Protein AF-A0A7S2RAY8-F1 (afdb_monomer_lite)

Secondary structure (DSSP, 8-state):
-----------------S--HHHHHHHHHHHHHHHHHHHHHHHHS-HHHHHHHHHHHHHSPPPTTT--HHHHHHHHHHSTTTHHHHHHHHHHHHHHHHHHHH--HHHHHH-HHHHHHTSS-------

Structure (mmCIF, N/CA/C/O backbone):
data_AF-A0A7S2RAY8-F1
#
_entry.id   AF-A0A7S2RAY8-F1
#
loop_
_atom_site.group_PDB
_atom_site.id
_atom_site.type_symbol
_atom_site.label_atom_id
_atom_site.label_alt_id
_atom_site.label_comp_id
_atom_site.label_asym_id
_atom_site.label_entity_id
_atom_site.label_seq_id
_atom_site.pdbx_PDB_ins_code
_atom_site.Cartn_x
_atom_site.Cartn_y
_atom_site.Cartn_z
_atom_site.occupancy
_atom_site.B_iso_or_equiv
_atom_site.auth_seq_id
_atom_site.auth_comp_id
_atom_site.auth_asym_id
_atom_site.auth_atom_id
_atom_site.pdbx_PDB_model_num
ATOM 1 N N . SER A 1 1 ? -29.847 -30.714 -37.759 1.00 39.44 1 SER A N 1
ATOM 2 C CA . SER A 1 1 ? -28.522 -30.623 -37.122 1.00 39.44 1 SER A CA 1
ATOM 3 C C . SER A 1 1 ? -27.930 -29.252 -37.420 1.00 39.44 1 SER A C 1
ATOM 5 O O . SER A 1 1 ? -27.723 -28.944 -38.582 1.00 39.44 1 SER A O 1
ATOM 7 N N . GLN A 1 2 ? -27.779 -28.446 -36.363 1.00 40.59 2 GLN A N 1
ATOM 8 C CA . GLN A 1 2 ? -26.955 -27.235 -36.191 1.00 40.59 2 GLN A CA 1
ATOM 9 C C . GLN A 1 2 ? -27.089 -26.062 -37.184 1.00 40.59 2 GLN A C 1
ATOM 11 O O . GLN A 1 2 ? -26.382 -25.970 -38.183 1.00 40.59 2 GLN A O 1
ATOM 16 N N . GLY A 1 3 ? -27.915 -25.083 -36.796 1.00 41.88 3 GLY A N 1
ATOM 17 C CA . GLY A 1 3 ? -27.789 -23.698 -37.248 1.00 41.88 3 GLY A CA 1
ATOM 18 C C . GLY A 1 3 ? -26.605 -23.014 -36.557 1.00 41.88 3 GLY A C 1
ATOM 19 O O . GLY A 1 3 ? -26.491 -23.053 -35.333 1.00 41.88 3 GLY A O 1
ATOM 20 N N . LYS A 1 4 ? -25.711 -22.406 -37.340 1.00 46.94 4 LYS A N 1
ATOM 21 C CA . LYS A 1 4 ? -24.612 -21.569 -36.843 1.00 46.94 4 LYS A CA 1
ATOM 22 C C . LYS A 1 4 ? -25.041 -20.106 -36.894 1.00 46.94 4 LYS A C 1
ATOM 24 O O . LYS A 1 4 ? -25.148 -19.524 -37.968 1.00 46.94 4 LYS A O 1
ATOM 29 N N . THR A 1 5 ? -25.280 -19.521 -35.728 1.00 49.75 5 THR A N 1
ATOM 30 C CA . THR A 1 5 ? -25.402 -18.072 -35.541 1.00 49.75 5 THR A CA 1
ATOM 31 C C . THR A 1 5 ? -24.047 -17.395 -35.786 1.00 49.75 5 THR A C 1
ATOM 33 O O . THR A 1 5 ? -23.051 -17.833 -35.205 1.00 49.75 5 THR A O 1
ATOM 36 N N . PRO A 1 6 ? -23.963 -16.335 -36.607 1.00 50.00 6 PRO A N 1
ATOM 37 C CA . PRO A 1 6 ? -22.731 -15.573 -36.758 1.00 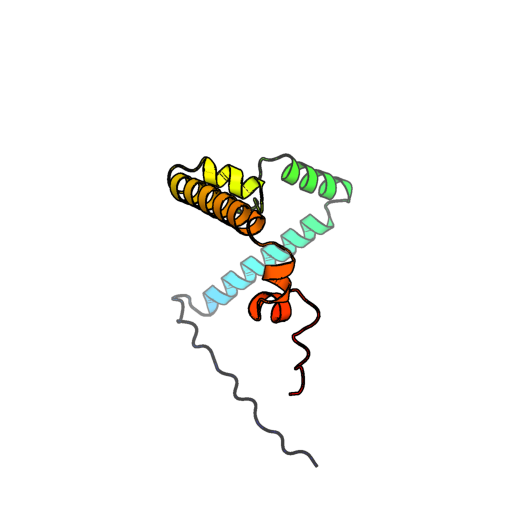50.00 6 PRO A CA 1
ATOM 38 C C . PRO A 1 6 ? -22.530 -14.663 -35.538 1.00 50.00 6 PRO A C 1
ATOM 40 O O . PRO A 1 6 ? -23.367 -13.819 -35.227 1.00 50.00 6 PRO A O 1
ATOM 43 N N . HIS A 1 7 ? -21.412 -14.837 -34.832 1.00 42.34 7 HIS A N 1
ATOM 44 C CA . HIS A 1 7 ? -20.982 -13.913 -33.786 1.00 42.34 7 HIS A CA 1
ATOM 45 C C . HIS A 1 7 ? -20.516 -12.602 -34.427 1.00 42.34 7 HIS A C 1
ATOM 47 O O . HIS A 1 7 ? -19.449 -12.539 -35.038 1.00 42.34 7 HIS A O 1
ATOM 53 N N . THR A 1 8 ? -21.316 -11.550 -34.280 1.00 47.06 8 THR A N 1
ATOM 54 C CA . THR A 1 8 ? -20.955 -10.184 -34.665 1.00 47.06 8 THR A CA 1
ATOM 55 C C . THR A 1 8 ? -19.833 -9.685 -33.755 1.00 47.06 8 THR A C 1
ATOM 57 O O . THR A 1 8 ? -20.048 -9.376 -32.584 1.00 47.06 8 THR A O 1
ATOM 60 N N . GLN A 1 9 ? -18.611 -9.628 -34.282 1.00 45.25 9 GLN A N 1
ATOM 61 C CA . GLN A 1 9 ? -17.473 -9.019 -33.601 1.00 45.25 9 GLN A CA 1
ATOM 62 C C . GLN A 1 9 ? -17.662 -7.494 -33.625 1.00 45.25 9 GLN A C 1
ATOM 64 O O . GLN A 1 9 ? -17.564 -6.865 -34.678 1.00 45.25 9 GLN A O 1
ATOM 69 N N . HIS A 1 10 ? -17.960 -6.886 -32.475 1.00 42.91 10 HIS A N 1
ATOM 70 C CA . HIS A 1 10 ? -17.969 -5.431 -32.344 1.00 42.91 10 HIS A CA 1
ATOM 71 C C . HIS A 1 10 ? -16.533 -4.910 -32.495 1.00 42.91 10 HIS A C 1
ATOM 73 O O . HIS A 1 10 ? -15.733 -4.951 -31.563 1.00 42.91 10 HIS A O 1
ATOM 79 N N . GLN A 1 11 ? -16.203 -4.446 -33.700 1.00 46.47 11 GLN A N 1
ATOM 80 C CA . GLN A 1 11 ? -14.978 -3.711 -34.001 1.00 46.47 11 GLN A CA 1
ATOM 81 C C . GLN A 1 11 ? -14.995 -2.398 -33.212 1.00 46.47 11 GLN A C 1
ATOM 83 O O . GLN A 1 11 ? -15.650 -1.427 -33.594 1.00 46.47 11 GLN A O 1
ATOM 88 N N . ILE A 1 12 ? -14.284 -2.374 -32.086 1.00 51.81 12 ILE A N 1
ATOM 89 C CA . ILE A 1 12 ? -13.944 -1.137 -31.390 1.00 51.81 12 ILE A CA 1
ATOM 90 C C . ILE A 1 12 ? -13.058 -0.345 -32.354 1.00 51.81 12 ILE A C 1
ATOM 92 O O . ILE A 1 12 ? -11.904 -0.704 -32.581 1.00 51.81 12 ILE A O 1
ATOM 96 N N . LYS A 1 13 ? -13.624 0.704 -32.961 1.00 48.03 13 LYS A N 1
ATOM 97 C CA . LYS A 1 13 ? -12.908 1.671 -33.801 1.00 48.03 13 LYS A CA 1
ATOM 98 C C . LYS A 1 13 ? -11.893 2.395 -32.915 1.00 48.03 13 LYS A C 1
ATOM 100 O O . LYS A 1 13 ? -12.193 3.421 -32.309 1.00 48.03 13 LYS A O 1
ATOM 105 N N . PHE A 1 14 ? -10.705 1.815 -32.791 1.00 47.94 14 PHE A N 1
ATOM 106 C CA . PHE A 1 14 ? -9.569 2.476 -32.175 1.00 47.94 14 PHE A CA 1
ATOM 107 C C . PHE A 1 14 ? -9.255 3.700 -33.036 1.00 47.94 14 PHE A C 1
ATOM 109 O O . PHE A 1 14 ? -9.086 3.581 -34.250 1.00 47.94 14 PHE A O 1
ATOM 116 N N . LEU A 1 15 ? -9.273 4.880 -32.415 1.00 48.25 15 LEU A N 1
ATOM 117 C CA . LEU A 1 15 ? -8.871 6.136 -33.037 1.00 48.25 15 LEU A CA 1
ATOM 118 C C . LEU A 1 15 ? -7.551 5.912 -33.777 1.00 48.25 15 LEU A C 1
ATOM 120 O O . LEU A 1 15 ? -6.567 5.501 -33.165 1.00 48.25 15 LEU A O 1
ATOM 124 N N . SER A 1 16 ? -7.586 6.134 -35.092 1.00 48.88 16 SER A N 1
ATOM 125 C CA . SER A 1 16 ? -6.450 6.048 -36.004 1.00 48.88 16 SER A CA 1
ATOM 126 C C . SER A 1 16 ? -5.328 6.929 -35.466 1.00 48.88 16 SER A C 1
ATOM 128 O O . SER A 1 16 ? -5.337 8.146 -35.649 1.00 48.88 16 SER A O 1
ATOM 130 N N . THR A 1 17 ? -4.387 6.324 -34.748 1.00 53.88 17 THR A N 1
ATOM 131 C CA . THR A 1 17 ? -3.160 6.984 -34.326 1.00 53.88 17 THR A CA 1
ATOM 132 C C . THR A 1 17 ? -2.406 7.395 -35.589 1.00 53.88 17 THR A C 1
ATOM 134 O O . THR A 1 17 ? -2.423 6.676 -36.587 1.00 53.88 17 THR A O 1
ATOM 137 N N . MET A 1 18 ? -1.821 8.593 -35.585 1.00 56.75 18 MET A N 1
ATOM 138 C CA . MET A 1 18 ? -1.128 9.220 -36.720 1.00 56.75 18 MET A CA 1
ATOM 139 C C . MET A 1 18 ? 0.194 8.508 -37.063 1.00 56.75 18 MET A C 1
ATOM 141 O O . MET A 1 18 ? 1.260 9.111 -37.019 1.00 56.75 18 MET A O 1
ATOM 145 N N . VAL A 1 19 ? 0.145 7.204 -37.318 1.00 59.75 19 VAL A N 1
ATOM 146 C CA . VAL A 1 19 ? 1.309 6.354 -37.551 1.00 59.75 19 VAL A CA 1
ATOM 147 C C . VAL A 1 19 ? 0.949 5.405 -38.686 1.00 59.75 19 VAL A C 1
ATOM 149 O O . VAL A 1 19 ? -0.055 4.691 -38.622 1.00 59.75 19 VAL A O 1
ATOM 152 N N . SER A 1 20 ? 1.729 5.434 -39.761 1.00 71.75 20 SER A N 1
ATOM 153 C CA . SER A 1 20 ? 1.495 4.591 -40.930 1.00 71.75 20 SER A CA 1
ATOM 154 C C . SER A 1 20 ? 1.606 3.106 -40.562 1.00 71.75 20 SER A C 1
ATOM 156 O O . SER A 1 20 ? 2.335 2.722 -39.647 1.00 71.75 20 SER A O 1
ATOM 158 N N . ALA A 1 21 ? 0.915 2.230 -41.298 1.00 71.06 21 ALA A N 1
ATOM 159 C CA . ALA A 1 21 ? 0.951 0.784 -41.044 1.00 71.06 21 ALA A CA 1
ATOM 160 C C . ALA A 1 21 ? 2.384 0.208 -41.044 1.00 71.06 21 ALA A C 1
ATOM 162 O O . ALA A 1 21 ? 2.671 -0.761 -40.342 1.00 71.06 21 ALA A O 1
ATOM 163 N N . LYS A 1 22 ? 3.291 0.840 -41.799 1.00 71.94 22 LYS A N 1
ATOM 164 C CA . LYS A 1 22 ? 4.712 0.497 -41.849 1.00 71.94 22 LYS A CA 1
ATOM 165 C C . LYS A 1 22 ? 5.442 0.882 -40.560 1.00 71.94 22 LYS A C 1
ATOM 167 O O . LYS A 1 22 ? 6.133 0.046 -39.990 1.00 71.94 22 LYS A O 1
ATOM 172 N N . GLU A 1 23 ? 5.224 2.092 -40.057 1.00 68.81 23 GLU A N 1
ATOM 173 C CA . GLU A 1 23 ? 5.796 2.537 -38.781 1.00 68.81 23 GLU A CA 1
ATOM 174 C C . GLU A 1 23 ? 5.265 1.700 -37.607 1.00 68.81 23 GLU A C 1
ATOM 176 O O . GLU A 1 23 ? 6.028 1.326 -36.721 1.00 68.81 23 GLU A O 1
ATOM 181 N N . VAL A 1 24 ? 3.988 1.299 -37.625 1.00 74.75 24 VAL A N 1
ATOM 182 C CA . VAL A 1 24 ? 3.434 0.371 -36.621 1.00 74.75 24 VAL A CA 1
ATOM 183 C C . VAL A 1 24 ? 4.138 -0.993 -36.669 1.00 74.75 24 VAL A C 1
ATOM 185 O O . VAL A 1 24 ? 4.442 -1.568 -35.621 1.00 74.75 24 VAL A O 1
ATOM 188 N N . ALA A 1 25 ? 4.429 -1.517 -37.862 1.00 78.06 25 ALA A N 1
ATOM 189 C CA . ALA A 1 25 ? 5.155 -2.777 -38.020 1.00 78.06 25 ALA A CA 1
ATOM 190 C C . ALA A 1 25 ? 6.610 -2.676 -37.529 1.00 78.06 25 ALA A C 1
ATOM 192 O O . ALA A 1 25 ? 7.092 -3.583 -36.845 1.00 78.06 25 ALA A O 1
ATOM 193 N N . GLU A 1 26 ? 7.291 -1.565 -37.813 1.00 78.12 26 GLU A N 1
ATOM 194 C CA . GLU A 1 26 ? 8.655 -1.293 -37.342 1.00 78.12 26 GLU A CA 1
ATOM 195 C C . GLU A 1 26 ? 8.706 -1.158 -35.813 1.00 78.12 26 GLU A C 1
ATOM 197 O O . GLU A 1 26 ? 9.533 -1.799 -35.158 1.00 78.12 26 GLU A O 1
ATOM 202 N N . ILE A 1 27 ? 7.761 -0.420 -35.226 1.00 80.06 27 ILE A N 1
ATOM 203 C CA . ILE A 1 27 ? 7.621 -0.266 -33.773 1.00 80.06 27 ILE A CA 1
ATOM 204 C C . ILE A 1 27 ? 7.362 -1.622 -33.104 1.00 80.06 27 ILE A C 1
ATOM 206 O O . ILE A 1 27 ? 8.027 -1.977 -32.126 1.00 80.06 27 ILE A O 1
ATOM 210 N N . ASN A 1 28 ? 6.435 -2.417 -33.640 1.00 82.69 28 ASN A N 1
ATOM 211 C CA . ASN A 1 28 ? 6.141 -3.746 -33.105 1.00 82.69 28 ASN A CA 1
ATOM 212 C C . ASN A 1 28 ? 7.357 -4.673 -33.191 1.00 82.69 28 ASN A C 1
ATOM 214 O O . ASN A 1 28 ? 7.661 -5.371 -32.223 1.00 82.69 28 ASN A O 1
ATOM 218 N N . THR A 1 29 ? 8.085 -4.641 -34.307 1.00 88.81 29 THR A N 1
ATOM 219 C CA . THR A 1 29 ? 9.307 -5.434 -34.493 1.00 88.81 29 THR A CA 1
ATOM 220 C C . THR A 1 29 ? 10.380 -5.029 -33.483 1.00 88.81 29 THR A C 1
ATOM 222 O O . THR A 1 29 ? 10.988 -5.889 -32.843 1.00 88.81 29 THR A O 1
ATOM 225 N N . TYR A 1 30 ? 10.566 -3.726 -33.259 1.00 88.12 30 TYR A N 1
ATOM 226 C CA . TYR A 1 30 ? 11.489 -3.213 -32.249 1.00 88.12 30 TYR A CA 1
ATOM 227 C C . TYR A 1 30 ? 11.145 -3.723 -30.842 1.00 88.12 30 TYR A C 1
ATOM 229 O O . TYR A 1 30 ? 12.015 -4.249 -30.139 1.00 88.12 30 TYR A O 1
ATOM 237 N N . PHE A 1 31 ? 9.876 -3.632 -30.432 1.00 89.88 31 PHE A N 1
ATOM 238 C CA . PHE A 1 31 ? 9.448 -4.118 -29.118 1.00 89.88 31 PHE A CA 1
ATOM 239 C C . PHE A 1 31 ? 9.569 -5.639 -28.986 1.00 89.88 31 PHE A C 1
ATOM 241 O O . PHE A 1 31 ? 10.007 -6.125 -27.940 1.00 89.88 31 PHE A O 1
ATOM 248 N N . GLN A 1 32 ? 9.241 -6.400 -30.033 1.00 87.19 32 GLN A N 1
ATOM 249 C CA . GLN A 1 32 ? 9.402 -7.856 -30.040 1.00 87.19 32 GLN A CA 1
ATOM 250 C C . GLN A 1 32 ? 10.872 -8.266 -29.902 1.00 87.19 32 GLN A C 1
ATOM 252 O O . GLN A 1 32 ? 11.187 -9.112 -29.060 1.00 87.19 32 GLN A O 1
ATOM 257 N N . ASN A 1 33 ? 11.777 -7.614 -30.637 1.00 87.56 33 ASN A N 1
ATOM 258 C CA . ASN A 1 33 ? 13.217 -7.853 -30.537 1.00 87.56 33 ASN A CA 1
ATOM 259 C C . ASN A 1 33 ? 13.743 -7.520 -29.134 1.00 87.56 33 ASN A C 1
ATOM 261 O O . ASN A 1 33 ? 14.413 -8.345 -28.511 1.00 87.56 33 ASN A O 1
ATOM 265 N N . ARG A 1 34 ? 13.348 -6.373 -28.566 1.00 87.38 34 ARG A N 1
ATOM 266 C CA . ARG A 1 34 ? 13.710 -6.000 -27.186 1.00 87.38 34 ARG A CA 1
ATOM 267 C C . ARG A 1 34 ? 13.178 -6.980 -26.143 1.00 87.38 34 ARG A C 1
ATOM 269 O O . ARG A 1 34 ? 13.866 -7.265 -25.158 1.00 87.38 34 ARG A O 1
ATOM 276 N N . MET A 1 35 ? 11.973 -7.513 -26.335 1.00 83.19 35 MET A N 1
ATOM 277 C CA . MET A 1 35 ? 11.429 -8.546 -25.453 1.00 83.19 35 MET A CA 1
ATOM 278 C C . MET A 1 35 ? 12.199 -9.862 -25.573 1.00 83.19 35 MET A C 1
ATOM 280 O O . MET A 1 35 ? 12.456 -10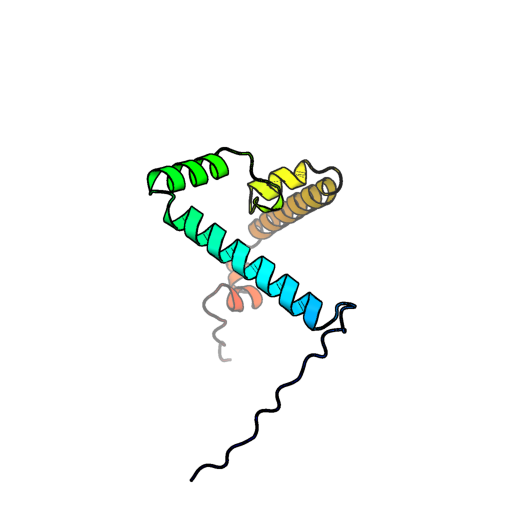.501 -24.552 1.00 83.19 35 MET A O 1
ATOM 284 N N . ALA A 1 36 ? 12.586 -10.266 -26.784 1.00 84.44 36 ALA A N 1
ATOM 285 C CA . ALA A 1 36 ? 13.382 -11.469 -27.007 1.00 84.44 36 ALA A CA 1
ATOM 286 C C . ALA A 1 36 ? 14.771 -11.359 -26.352 1.00 84.44 36 ALA A C 1
ATOM 288 O O . ALA A 1 36 ? 15.186 -12.269 -25.630 1.00 84.44 36 ALA A O 1
ATOM 289 N N . GLU A 1 37 ? 15.445 -10.218 -26.501 1.00 81.12 37 GLU A N 1
ATOM 290 C CA . GLU A 1 37 ? 16.711 -9.928 -25.815 1.00 81.12 37 GLU A CA 1
ATOM 291 C C . GLU A 1 37 ? 16.550 -9.923 -24.294 1.00 81.12 37 GLU A C 1
ATOM 293 O O . GLU A 1 37 ? 17.338 -10.542 -23.578 1.00 81.12 37 GLU A O 1
ATOM 298 N N . SER A 1 38 ? 15.486 -9.296 -23.787 1.00 78.94 38 SER A N 1
ATOM 299 C CA . SER A 1 38 ? 15.193 -9.272 -22.351 1.00 78.94 38 SER A CA 1
ATOM 300 C C . SER A 1 38 ? 14.962 -10.679 -21.801 1.00 78.94 38 SER A C 1
ATOM 302 O O . SER A 1 38 ? 15.487 -11.012 -20.739 1.00 78.94 38 SER A O 1
ATOM 304 N N . LYS A 1 39 ? 14.235 -11.532 -22.534 1.00 79.31 39 LYS A N 1
ATOM 305 C CA . LYS A 1 39 ? 14.040 -12.947 -22.185 1.00 79.31 39 LYS A CA 1
ATOM 306 C C . LYS A 1 39 ? 15.355 -13.720 -22.208 1.00 79.31 39 LYS A C 1
ATOM 308 O O . LYS A 1 39 ? 15.589 -14.506 -21.295 1.00 79.31 39 LYS A O 1
ATOM 313 N N . LYS A 1 40 ? 16.233 -13.467 -23.184 1.00 77.44 40 LYS A N 1
ATOM 314 C CA . LYS A 1 40 ? 17.569 -14.078 -23.252 1.00 77.44 40 LYS A CA 1
ATOM 315 C C . LYS A 1 40 ? 18.420 -13.686 -22.043 1.00 77.44 40 LYS A C 1
ATOM 317 O O . LYS A 1 40 ? 18.975 -14.563 -21.393 1.00 77.44 40 LYS A O 1
ATOM 322 N N . ILE A 1 41 ? 18.443 -12.404 -21.679 1.00 70.19 41 ILE A N 1
ATOM 323 C CA . ILE A 1 41 ? 19.139 -11.901 -20.480 1.00 70.19 41 ILE A CA 1
ATOM 324 C C . ILE A 1 41 ? 18.542 -12.507 -19.201 1.00 70.19 41 ILE A C 1
ATOM 326 O O . ILE A 1 41 ? 19.257 -12.839 -18.260 1.00 70.19 41 ILE A O 1
ATOM 330 N N . TRP A 1 42 ? 17.221 -12.672 -19.144 1.00 66.25 42 TRP A N 1
ATOM 331 C CA . TRP A 1 42 ? 16.553 -13.315 -18.012 1.00 66.25 42 TRP A CA 1
ATOM 332 C C . TRP A 1 42 ? 16.839 -14.814 -17.918 1.00 66.25 42 TRP A C 1
ATOM 334 O O . TRP A 1 42 ? 16.957 -15.342 -16.810 1.00 66.25 42 TRP A O 1
ATOM 344 N N . ALA A 1 43 ? 16.951 -15.497 -19.054 1.00 69.25 43 ALA A N 1
ATOM 345 C CA . ALA A 1 43 ? 17.301 -16.909 -19.129 1.00 69.25 43 ALA A CA 1
ATOM 346 C C . ALA A 1 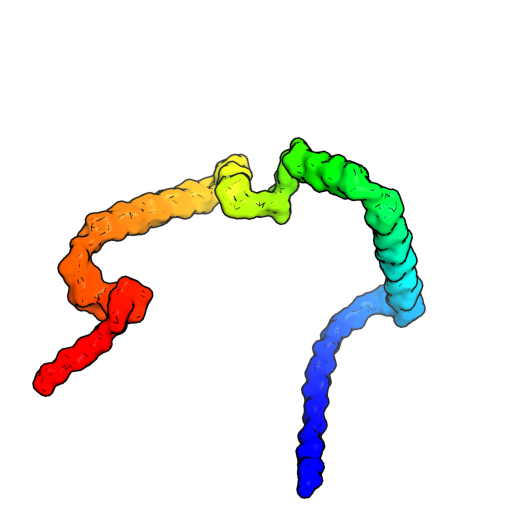43 ? 18.762 -17.156 -18.722 1.00 69.25 43 ALA A C 1
ATOM 348 O O . ALA A 1 43 ? 19.034 -18.156 -18.066 1.00 69.25 43 ALA A O 1
ATOM 349 N N . THR A 1 44 ? 19.678 -16.234 -19.038 1.00 64.50 44 THR A N 1
ATOM 350 C CA . THR A 1 44 ? 21.104 -16.347 -18.681 1.00 64.50 44 THR A CA 1
ATOM 351 C C . THR A 1 44 ? 21.423 -15.910 -17.251 1.00 64.50 44 THR A C 1
ATOM 353 O O . THR A 1 44 ? 22.455 -16.299 -16.707 1.00 64.50 44 THR A O 1
ATOM 356 N N . ARG A 1 45 ? 20.547 -15.137 -16.597 1.00 67.94 45 ARG A N 1
ATOM 357 C CA . ARG A 1 45 ? 20.668 -14.836 -15.162 1.00 67.94 45 ARG A CA 1
ATOM 358 C C . ARG A 1 45 ? 20.365 -16.096 -14.346 1.00 67.94 45 ARG A C 1
ATOM 360 O O . ARG A 1 45 ? 19.201 -16.470 -14.196 1.00 67.94 45 ARG A O 1
ATOM 367 N N . GLY A 1 46 ? 21.418 -16.720 -13.811 1.00 75.19 46 GLY A N 1
ATOM 368 C CA . GLY A 1 46 ? 21.328 -17.852 -12.885 1.00 75.19 46 GLY A CA 1
ATOM 369 C C . GLY A 1 46 ? 20.477 -17.550 -11.643 1.00 75.19 46 GLY A C 1
ATOM 370 O O . GLY A 1 46 ? 20.135 -16.395 -11.370 1.00 75.19 46 GLY A O 1
ATOM 371 N N . LYS A 1 47 ? 20.122 -18.597 -10.884 1.00 75.44 47 LYS A N 1
ATOM 372 C CA . LYS A 1 47 ? 19.252 -18.507 -9.693 1.00 75.44 47 LYS A CA 1
ATOM 373 C C . LYS A 1 47 ? 19.714 -17.407 -8.727 1.00 75.44 47 LYS A C 1
ATOM 375 O O . LYS A 1 47 ? 18.895 -16.597 -8.301 1.00 75.44 47 LYS A O 1
ATOM 380 N N . ASP A 1 48 ? 21.018 -17.297 -8.505 1.00 72.44 48 ASP A N 1
ATOM 381 C CA . ASP A 1 48 ? 21.600 -16.318 -7.581 1.00 72.44 48 ASP A CA 1
ATOM 382 C C . ASP A 1 48 ? 21.502 -14.880 -8.095 1.00 72.44 48 ASP A C 1
ATOM 384 O O . ASP A 1 48 ? 21.187 -13.972 -7.334 1.00 72.44 48 ASP A O 1
ATOM 388 N N . ALA A 1 49 ? 21.653 -14.655 -9.403 1.00 74.00 49 ALA A N 1
ATOM 389 C CA . ALA A 1 49 ? 21.463 -13.331 -10.000 1.00 74.00 49 ALA A CA 1
ATOM 390 C C . ALA A 1 49 ? 19.994 -12.876 -9.942 1.00 74.00 49 ALA A C 1
ATOM 392 O O . ALA A 1 49 ? 19.709 -11.681 -9.828 1.00 74.00 49 ALA A O 1
ATOM 393 N N . ARG A 1 50 ? 19.042 -13.819 -10.000 1.00 73.44 50 ARG A N 1
ATOM 394 C CA . ARG A 1 50 ? 17.610 -13.529 -9.818 1.00 73.44 50 ARG A CA 1
ATOM 395 C C . ARG A 1 50 ? 17.293 -13.186 -8.367 1.00 73.44 50 ARG A C 1
ATOM 397 O O . ARG A 1 50 ? 16.579 -12.214 -8.132 1.00 73.44 50 ARG A O 1
ATOM 404 N N . ILE A 1 51 ? 17.861 -13.934 -7.421 1.00 75.88 51 ILE A N 1
ATOM 405 C CA . ILE A 1 51 ? 17.741 -13.651 -5.986 1.00 75.88 51 ILE A CA 1
ATOM 406 C C . ILE A 1 51 ? 18.367 -12.290 -5.672 1.00 75.88 51 ILE A C 1
ATOM 408 O O . ILE A 1 51 ? 17.713 -11.468 -5.045 1.00 75.88 51 ILE A O 1
ATOM 412 N N . ALA A 1 52 ? 19.560 -11.992 -6.189 1.00 74.50 52 ALA A N 1
ATOM 413 C CA . ALA A 1 52 ? 20.220 -10.702 -6.004 1.00 74.50 52 ALA A CA 1
ATOM 414 C C . ALA A 1 52 ? 19.417 -9.536 -6.608 1.00 74.50 52 ALA A C 1
ATOM 416 O O . ALA A 1 52 ? 19.320 -8.474 -6.000 1.00 74.50 52 ALA A O 1
ATOM 417 N N . ALA A 1 53 ? 18.787 -9.719 -7.773 1.00 74.38 53 ALA A N 1
ATOM 418 C CA . ALA A 1 53 ? 17.937 -8.691 -8.375 1.00 74.38 53 ALA A CA 1
ATOM 419 C C . ALA A 1 53 ? 16.629 -8.468 -7.595 1.00 74.38 53 ALA A C 1
ATOM 421 O O . ALA A 1 53 ? 16.187 -7.327 -7.453 1.00 74.38 53 ALA A O 1
ATOM 422 N N . ALA A 1 54 ? 16.010 -9.537 -7.085 1.00 77.19 54 ALA A N 1
ATOM 423 C CA . ALA A 1 54 ? 14.835 -9.443 -6.220 1.00 77.19 54 ALA A CA 1
ATOM 424 C C . ALA A 1 54 ? 15.189 -8.806 -4.869 1.00 77.19 54 ALA A C 1
ATOM 426 O O . ALA A 1 54 ? 14.489 -7.902 -4.423 1.00 77.19 54 ALA A O 1
ATOM 427 N N . ALA A 1 55 ? 16.316 -9.203 -4.277 1.00 74.50 55 ALA A N 1
ATOM 428 C CA . ALA A 1 55 ? 16.850 -8.620 -3.055 1.00 74.50 55 ALA A CA 1
ATOM 429 C C . ALA A 1 55 ? 17.180 -7.137 -3.245 1.00 74.50 55 ALA A C 1
ATOM 431 O O . ALA A 1 55 ? 16.802 -6.331 -2.408 1.00 74.50 55 ALA A O 1
ATOM 432 N N . LYS A 1 56 ? 17.781 -6.742 -4.376 1.00 77.00 56 LYS A N 1
ATOM 433 C CA . LYS A 1 56 ? 18.027 -5.328 -4.696 1.00 77.00 56 LYS A CA 1
ATOM 434 C C . LYS A 1 56 ? 16.723 -4.534 -4.826 1.00 77.00 56 LYS A C 1
ATOM 436 O O . LYS A 1 56 ? 16.628 -3.438 -4.294 1.00 77.00 56 LYS A O 1
ATOM 441 N N . ARG A 1 57 ? 15.700 -5.099 -5.478 1.00 71.94 57 ARG A N 1
ATOM 442 C CA . ARG A 1 57 ? 14.363 -4.478 -5.560 1.00 71.94 57 ARG A CA 1
ATOM 443 C C . ARG A 1 57 ? 13.663 -4.367 -4.208 1.00 71.94 57 ARG A C 1
ATOM 445 O O . ARG A 1 57 ? 12.892 -3.438 -4.027 1.00 71.94 57 ARG A O 1
ATOM 452 N N . ALA A 1 58 ? 13.896 -5.313 -3.303 1.00 69.75 58 ALA A N 1
ATOM 453 C CA . ALA A 1 58 ? 13.359 -5.278 -1.947 1.00 69.75 58 ALA A CA 1
ATOM 454 C C . ALA A 1 58 ? 14.159 -4.345 -1.019 1.00 69.75 58 ALA A C 1
ATOM 456 O O . ALA A 1 58 ? 13.601 -3.817 -0.063 1.00 69.75 58 ALA A O 1
ATOM 457 N N . ALA A 1 59 ? 15.454 -4.158 -1.291 1.00 71.56 59 ALA A N 1
ATOM 458 C CA . ALA A 1 59 ? 16.346 -3.292 -0.528 1.00 71.56 59 ALA A CA 1
ATOM 459 C C . ALA A 1 59 ? 16.193 -1.810 -0.895 1.00 71.56 59 ALA A C 1
ATOM 461 O O . ALA A 1 59 ? 16.445 -0.945 -0.059 1.00 71.56 59 ALA A O 1
ATOM 462 N N . GLU A 1 60 ? 15.792 -1.501 -2.130 1.00 74.94 60 GLU A N 1
ATOM 463 C CA . GLU A 1 60 ? 15.482 -0.127 -2.517 1.00 74.94 60 GLU A CA 1
ATOM 464 C C . GLU A 1 60 ? 14.121 0.305 -1.948 1.00 74.94 60 GLU A C 1
ATOM 466 O O . GLU A 1 60 ? 13.170 -0.483 -1.951 1.00 74.94 60 GLU A O 1
ATOM 471 N N . PRO A 1 61 ? 13.998 1.552 -1.454 1.00 73.81 61 PRO A N 1
ATOM 472 C CA . PRO A 1 61 ? 12.723 2.062 -0.978 1.00 73.81 61 PRO A CA 1
ATOM 473 C C . PRO A 1 61 ? 11.699 1.976 -2.111 1.00 73.81 61 PRO A C 1
ATOM 475 O O . PRO A 1 61 ? 11.901 2.529 -3.193 1.00 73.81 61 PRO A O 1
ATOM 478 N N . ALA A 1 62 ? 10.609 1.248 -1.860 1.00 76.94 62 ALA A N 1
ATOM 479 C CA . ALA A 1 62 ? 9.558 1.044 -2.844 1.00 76.94 62 ALA A CA 1
ATOM 480 C C . ALA A 1 62 ? 9.069 2.399 -3.367 1.00 76.94 62 ALA A C 1
ATOM 482 O O . ALA A 1 62 ? 8.788 3.310 -2.589 1.00 76.94 62 ALA A O 1
ATOM 483 N N . SER A 1 63 ? 8.950 2.545 -4.685 1.00 82.75 63 SER A N 1
ATOM 484 C CA . SER A 1 63 ? 8.293 3.729 -5.240 1.00 82.75 63 SER A CA 1
ATOM 485 C C . SER A 1 63 ? 6.821 3.755 -4.814 1.00 82.75 63 SER A C 1
ATOM 487 O O . SER A 1 63 ? 6.226 2.707 -4.567 1.00 82.75 63 SER A O 1
ATOM 489 N N . TRP A 1 64 ? 6.194 4.934 -4.775 1.00 79.25 64 TRP A N 1
ATOM 490 C CA . TRP A 1 64 ? 4.789 5.077 -4.361 1.00 79.25 64 TRP A CA 1
ATOM 491 C C . TRP A 1 64 ? 3.821 4.172 -5.152 1.00 79.25 64 TRP A C 1
ATOM 493 O O . TRP A 1 64 ? 2.846 3.684 -4.599 1.00 79.25 64 TRP A O 1
ATOM 503 N N . ARG A 1 65 ? 4.131 3.863 -6.424 1.00 81.69 65 ARG A N 1
ATOM 504 C CA . ARG A 1 65 ? 3.352 2.935 -7.274 1.00 81.69 65 ARG A CA 1
ATOM 505 C C . ARG A 1 65 ? 3.489 1.464 -6.882 1.00 81.69 65 ARG A C 1
ATOM 507 O O . ARG A 1 65 ? 2.678 0.644 -7.295 1.00 81.69 65 ARG A O 1
ATOM 514 N N . GLN A 1 66 ? 4.558 1.122 -6.174 1.00 83.00 66 GLN A N 1
ATOM 515 C CA . GLN A 1 66 ? 4.839 -0.227 -5.686 1.00 83.00 66 GLN A CA 1
ATOM 516 C C . GLN A 1 66 ? 4.372 -0.414 -4.239 1.00 83.00 66 GLN A C 1
ATOM 518 O O . GLN A 1 66 ? 4.292 -1.548 -3.769 1.00 83.00 66 GLN A O 1
ATOM 523 N N . MET A 1 67 ? 4.066 0.678 -3.531 1.00 86.94 67 MET A N 1
ATOM 524 C CA . MET A 1 67 ? 3.486 0.618 -2.198 1.00 86.94 67 MET A CA 1
ATOM 525 C C . MET A 1 67 ? 2.009 0.225 -2.281 1.00 86.94 67 MET A C 1
ATOM 527 O O . MET A 1 67 ? 1.268 0.667 -3.154 1.00 86.94 67 MET A O 1
ATOM 531 N N . SER A 1 68 ? 1.566 -0.598 -1.338 1.00 86.94 68 SER A N 1
ATOM 532 C CA . SER A 1 68 ? 0.158 -0.951 -1.152 1.00 86.94 68 SER A CA 1
ATOM 533 C C . SER A 1 68 ? -0.135 -1.094 0.340 1.00 86.94 68 SER A C 1
ATOM 535 O O . SER A 1 68 ? 0.792 -1.225 1.140 1.00 86.94 68 SER A O 1
ATOM 537 N N . GLY A 1 69 ? -1.408 -1.028 0.733 1.00 88.56 69 GLY A N 1
ATOM 538 C CA . GLY A 1 69 ? -1.820 -1.192 2.130 1.00 88.56 69 GLY A CA 1
ATOM 539 C C . GLY A 1 69 ? -1.214 -0.147 3.074 1.00 88.56 69 GLY A C 1
ATOM 540 O O . GLY A 1 69 ? -1.185 1.042 2.762 1.00 88.56 69 GLY A O 1
ATOM 541 N N . MET A 1 70 ? -0.725 -0.589 4.239 1.00 86.38 70 MET A N 1
ATOM 542 C CA . MET A 1 70 ? -0.253 0.304 5.308 1.00 86.38 70 MET A CA 1
ATOM 543 C C . MET A 1 70 ? 0.954 1.184 4.918 1.00 86.38 70 MET A C 1
ATOM 545 O O . MET A 1 70 ? 0.918 2.379 5.213 1.00 86.38 70 MET A O 1
ATOM 549 N N . PRO A 1 71 ? 1.992 0.675 4.221 1.00 86.31 71 PRO A N 1
ATOM 550 C CA . PRO A 1 71 ? 3.067 1.519 3.697 1.00 86.31 71 PRO A CA 1
ATOM 551 C C . PRO A 1 71 ? 2.571 2.672 2.819 1.00 86.31 71 PRO A C 1
ATOM 553 O O . PRO A 1 71 ? 3.034 3.801 2.979 1.00 86.31 71 PRO A O 1
ATOM 556 N N . LEU A 1 72 ? 1.594 2.406 1.943 1.00 88.25 72 LEU A N 1
ATOM 557 C CA . LEU A 1 72 ? 0.997 3.439 1.099 1.00 88.25 72 LEU A CA 1
ATOM 558 C C . LEU A 1 72 ? 0.233 4.456 1.953 1.00 88.25 72 LEU A C 1
ATOM 560 O O . LEU A 1 72 ? 0.459 5.648 1.813 1.00 88.25 72 LEU A O 1
ATOM 564 N N . MET A 1 73 ? -0.585 4.008 2.909 1.00 87.38 73 MET A N 1
ATOM 565 C CA . MET A 1 73 ? -1.309 4.909 3.820 1.00 87.38 73 MET A CA 1
ATOM 566 C C . MET A 1 73 ? -0.358 5.855 4.574 1.00 87.38 73 MET A C 1
ATOM 568 O O . MET A 1 73 ? -0.613 7.054 4.668 1.00 87.38 73 MET A O 1
ATOM 572 N N . ILE A 1 74 ? 0.767 5.342 5.081 1.00 87.88 74 ILE A N 1
ATOM 573 C CA . ILE A 1 74 ? 1.779 6.156 5.774 1.00 87.88 74 ILE A CA 1
ATOM 574 C C . ILE A 1 74 ? 2.431 7.158 4.814 1.00 87.88 74 ILE A C 1
ATOM 576 O O . ILE A 1 74 ? 2.659 8.311 5.192 1.00 87.88 74 ILE A O 1
ATOM 580 N N . HIS A 1 75 ? 2.730 6.731 3.587 1.00 86.88 75 HIS A N 1
ATOM 581 C CA . HIS A 1 75 ? 3.246 7.608 2.539 1.00 86.88 75 HIS A CA 1
ATOM 582 C C . HIS A 1 75 ? 2.253 8.740 2.221 1.00 86.88 75 HIS A C 1
ATOM 584 O O . HIS A 1 75 ? 2.647 9.906 2.179 1.00 86.88 75 HIS A O 1
ATOM 590 N N . GLU A 1 76 ? 0.960 8.427 2.109 1.00 87.56 76 GLU A N 1
ATOM 591 C CA . GLU A 1 76 ? -0.094 9.406 1.817 1.00 87.56 76 GLU A CA 1
ATOM 592 C C . GLU A 1 76 ? -0.344 10.399 2.960 1.00 87.56 76 GLU A C 1
ATOM 594 O O . GLU A 1 76 ? -0.593 11.577 2.707 1.00 87.56 76 GLU A O 1
ATOM 599 N N . ILE A 1 77 ? -0.206 9.985 4.225 1.00 88.38 77 ILE A N 1
ATOM 600 C CA . ILE A 1 77 ? -0.309 10.902 5.380 1.00 88.38 77 ILE A CA 1
ATOM 601 C C . ILE A 1 77 ? 0.769 11.995 5.324 1.00 88.38 77 ILE A C 1
ATOM 603 O O . ILE A 1 77 ? 0.532 13.132 5.744 1.00 88.38 77 ILE A O 1
ATOM 607 N N . LYS A 1 78 ? 1.960 11.658 4.819 1.00 84.25 78 LYS A N 1
ATOM 608 C CA . LYS A 1 78 ? 3.082 12.599 4.689 1.00 84.25 78 LYS A CA 1
ATOM 609 C C . LYS A 1 78 ? 2.959 13.497 3.456 1.00 84.25 78 LYS A C 1
ATOM 611 O O . LYS A 1 78 ? 3.625 14.530 3.402 1.00 84.25 78 LYS A O 1
ATOM 616 N N . HIS A 1 79 ? 2.113 13.142 2.491 1.00 86.62 79 HIS A N 1
ATOM 617 C CA . HIS A 1 79 ? 1.902 13.929 1.284 1.00 86.62 79 HIS A CA 1
ATOM 618 C C . HIS A 1 79 ? 1.000 15.140 1.574 1.00 86.62 79 HIS A C 1
ATOM 620 O O . HIS A 1 79 ? -0.159 14.990 1.959 1.00 86.62 79 HIS A O 1
ATOM 626 N N . VAL A 1 80 ? 1.513 16.361 1.367 1.00 84.56 80 VAL A N 1
ATOM 627 C CA . VAL A 1 80 ? 0.837 17.621 1.751 1.00 84.56 80 VAL A CA 1
ATOM 628 C C . VAL A 1 80 ? -0.572 17.737 1.154 1.00 84.56 80 VAL A C 1
ATOM 630 O O . VAL A 1 80 ? -1.488 18.176 1.843 1.00 84.56 80 VAL A O 1
ATOM 633 N N . GLY A 1 81 ? -0.763 17.286 -0.091 1.00 88.94 81 GLY A N 1
ATOM 634 C CA . GLY A 1 81 ? -2.066 17.323 -0.763 1.00 88.94 81 GLY A CA 1
ATOM 635 C C . GLY A 1 81 ? -3.082 16.296 -0.250 1.00 88.94 81 GLY A C 1
ATOM 636 O O . GLY A 1 81 ? -4.279 16.562 -0.283 1.00 88.94 81 GLY A O 1
ATOM 637 N N . ASN A 1 82 ? -2.623 15.150 0.268 1.00 90.25 82 ASN A N 1
ATOM 638 C CA . ASN A 1 82 ? -3.505 14.044 0.669 1.00 90.25 82 ASN A CA 1
ATOM 639 C C . ASN A 1 82 ? -3.711 13.970 2.186 1.00 90.25 82 ASN A C 1
ATOM 641 O O . ASN A 1 82 ? -4.671 13.360 2.657 1.00 90.25 82 ASN A O 1
ATOM 645 N N . ARG A 1 83 ? -2.870 14.656 2.964 1.00 89.81 83 ARG A N 1
ATOM 646 C CA . ARG A 1 83 ? -2.937 14.687 4.427 1.00 89.81 83 ARG A CA 1
ATOM 647 C C . ARG A 1 83 ? -4.326 15.052 4.987 1.00 89.81 83 ARG A C 1
ATOM 649 O O . ARG A 1 83 ? -4.759 14.340 5.893 1.00 89.81 83 ARG A O 1
ATOM 656 N N . PRO A 1 84 ? -5.063 16.070 4.490 1.00 92.75 84 PRO A N 1
ATOM 657 C CA . PRO A 1 84 ? -6.407 16.365 5.000 1.00 92.75 84 PRO A CA 1
ATOM 658 C C . PRO A 1 84 ? -7.390 15.203 4.800 1.00 92.75 84 PRO A C 1
ATOM 660 O O . PRO A 1 84 ? -8.148 14.875 5.711 1.00 92.75 84 PRO A O 1
ATOM 663 N N . PHE A 1 85 ? -7.327 14.528 3.647 1.00 91.50 85 PHE A N 1
ATOM 664 C CA . PHE A 1 85 ? -8.159 13.359 3.357 1.00 91.50 85 PHE A CA 1
ATOM 665 C C . PHE A 1 85 ? -7.827 12.183 4.274 1.00 91.50 85 PHE A C 1
ATOM 667 O O . PHE A 1 85 ? -8.733 11.536 4.790 1.00 91.50 85 PHE A O 1
ATOM 674 N N . MET A 1 86 ? -6.542 11.940 4.539 1.00 92.12 86 MET A N 1
ATOM 675 C CA . MET A 1 86 ? -6.104 10.856 5.424 1.00 92.12 86 MET A CA 1
ATOM 676 C C . MET A 1 86 ? -6.508 11.088 6.883 1.00 92.12 86 MET A C 1
ATOM 678 O O . MET A 1 86 ? -6.904 10.149 7.572 1.00 92.12 86 MET A O 1
ATOM 682 N N . VAL A 1 87 ? -6.457 12.340 7.349 1.00 90.38 87 VAL A N 1
ATOM 683 C CA . VAL A 1 87 ? -6.956 12.716 8.681 1.00 90.38 87 VAL A CA 1
ATOM 684 C C . VAL A 1 87 ? -8.473 12.524 8.760 1.00 90.38 87 VAL A C 1
ATOM 686 O O . VAL A 1 87 ? -8.958 11.930 9.722 1.00 90.38 87 VAL A O 1
ATOM 689 N N . GLY A 1 88 ? -9.214 12.954 7.734 1.00 91.19 88 GLY A N 1
ATOM 690 C CA . GLY A 1 88 ? -10.658 12.724 7.645 1.00 91.19 88 GLY A CA 1
ATOM 691 C C . GLY A 1 88 ? -11.012 11.235 7.648 1.00 91.19 88 GLY A C 1
ATOM 692 O O . GLY A 1 88 ? -11.864 10.806 8.424 1.00 91.19 88 GLY A O 1
ATOM 693 N N . PHE A 1 89 ? -10.298 10.428 6.860 1.00 92.00 89 PHE A N 1
ATOM 694 C CA . PHE A 1 89 ? -10.456 8.975 6.835 1.00 92.00 89 PHE A CA 1
ATOM 695 C C . PHE A 1 89 ? -10.236 8.353 8.218 1.00 92.00 89 PHE A C 1
ATOM 697 O O . PHE A 1 89 ? -11.067 7.568 8.672 1.00 92.00 89 PHE A O 1
ATOM 704 N N . ALA A 1 90 ? -9.161 8.730 8.917 1.00 91.69 90 ALA A N 1
ATOM 705 C CA . ALA A 1 90 ? -8.879 8.226 10.259 1.00 91.69 90 ALA A CA 1
ATOM 706 C C . ALA A 1 90 ? -9.990 8.592 11.256 1.00 91.69 90 ALA A C 1
ATOM 708 O O . ALA A 1 90 ? -10.400 7.753 12.059 1.00 91.69 90 ALA A O 1
ATOM 709 N N . PHE A 1 91 ? -10.519 9.816 11.176 1.00 95.31 91 PHE A N 1
ATOM 710 C CA . PHE A 1 91 ? -11.620 10.258 12.027 1.00 95.31 91 PHE A CA 1
ATOM 711 C C . PHE A 1 91 ? -12.909 9.473 11.754 1.00 95.31 91 PHE A C 1
ATOM 713 O O . PHE A 1 91 ? -13.523 8.959 12.688 1.00 95.31 91 PHE A O 1
ATOM 720 N N . CYS A 1 92 ? -13.291 9.309 10.483 1.00 93.50 92 CYS A N 1
ATOM 721 C CA . CYS A 1 92 ? -14.448 8.497 10.099 1.00 93.50 92 CYS A CA 1
ATOM 722 C C . CYS A 1 92 ? -14.284 7.032 10.521 1.00 93.50 92 CYS A C 1
ATOM 724 O O . CYS A 1 92 ? -15.231 6.434 11.028 1.00 93.50 92 CYS A O 1
ATOM 726 N N . PHE A 1 93 ? -13.087 6.464 10.362 1.00 91.31 93 PHE A N 1
ATOM 727 C CA . PHE A 1 93 ? -12.791 5.095 10.774 1.00 91.31 93 PHE A CA 1
ATOM 728 C C . PHE A 1 93 ? -12.959 4.915 12.287 1.00 91.31 93 PHE A C 1
ATOM 730 O O . PHE A 1 93 ? -13.711 4.042 12.719 1.00 91.31 93 PHE A O 1
ATOM 737 N N . LEU A 1 94 ? -12.349 5.783 13.099 1.00 92.56 94 LEU A N 1
ATOM 738 C CA . LEU A 1 94 ? -12.493 5.745 14.558 1.00 92.56 94 LEU A CA 1
ATOM 739 C C . LEU A 1 94 ? -13.938 5.995 15.003 1.00 92.56 94 LEU A C 1
ATOM 741 O O . LEU A 1 94 ? -14.433 5.291 15.881 1.00 92.56 94 LEU A O 1
ATOM 745 N N . GLY A 1 95 ? -14.635 6.938 14.367 1.00 92.75 95 GLY A N 1
ATOM 746 C CA . GLY A 1 95 ? -16.055 7.182 14.611 1.00 92.75 95 GLY A CA 1
ATOM 747 C C . GLY A 1 95 ? -16.906 5.950 14.307 1.00 92.75 95 GLY A C 1
ATOM 748 O O . GLY A 1 95 ? -17.761 5.581 15.109 1.00 92.75 95 GLY A O 1
ATOM 749 N N . SER A 1 96 ? -16.627 5.258 13.200 1.00 87.94 96 SER A N 1
ATOM 750 C CA . SER A 1 96 ? -17.336 4.030 12.829 1.00 87.94 96 SER A CA 1
ATOM 751 C C . SER A 1 96 ? -17.089 2.895 13.825 1.00 87.94 96 SER A C 1
ATOM 753 O O . SER A 1 96 ? -18.039 2.222 14.220 1.00 87.94 96 SER A O 1
ATOM 755 N N . LEU A 1 97 ? -15.850 2.727 14.301 1.00 87.75 97 LEU A N 1
ATOM 756 C CA . LEU A 1 97 ? -15.521 1.748 15.337 1.00 87.75 97 LEU A CA 1
ATOM 757 C C . LEU A 1 97 ? -16.218 2.084 16.653 1.00 87.75 97 LEU A C 1
ATOM 759 O O . LEU A 1 97 ? -16.797 1.205 17.285 1.00 87.75 97 LEU A O 1
ATOM 763 N N . TRP A 1 98 ? -16.224 3.358 17.046 1.00 88.00 98 TRP A N 1
ATOM 764 C CA . TRP A 1 98 ? -16.924 3.796 18.249 1.00 88.00 98 TRP A CA 1
ATOM 765 C C . TRP A 1 98 ? -18.430 3.528 18.156 1.00 88.00 98 TRP A C 1
ATOM 767 O O . TRP A 1 98 ? -19.004 2.957 19.082 1.00 88.00 98 TRP A O 1
ATOM 777 N N . VAL A 1 99 ? -19.059 3.842 17.022 1.00 86.38 99 VAL A N 1
ATOM 778 C CA . VAL A 1 99 ? -20.473 3.525 16.771 1.00 86.38 99 VAL A CA 1
ATOM 779 C C . VAL A 1 99 ? -20.721 2.014 16.829 1.00 86.38 99 VAL A C 1
ATOM 781 O O . VAL A 1 99 ? -21.688 1.584 17.456 1.00 86.38 99 VAL A O 1
ATOM 784 N N . GLN A 1 100 ? -19.828 1.189 16.273 1.00 81.56 100 GLN A N 1
ATOM 785 C CA . GLN A 1 100 ? -19.935 -0.272 16.370 1.00 81.56 100 GLN A CA 1
ATOM 786 C C . GLN A 1 100 ? -19.951 -0.775 17.821 1.00 81.56 100 GLN A C 1
ATOM 788 O O . GLN A 1 100 ? -20.686 -1.718 18.114 1.00 81.56 100 GLN A O 1
ATOM 793 N N . THR A 1 101 ? -19.225 -0.129 18.746 1.00 81.25 101 THR A N 1
ATOM 794 C CA . THR A 1 101 ? -19.261 -0.508 20.175 1.00 81.25 101 THR A CA 1
ATOM 795 C C . THR A 1 101 ? -20.607 -0.244 20.855 1.00 81.25 101 THR A C 1
ATOM 797 O O . THR A 1 101 ? -20.863 -0.789 21.925 1.00 81.25 101 THR A O 1
ATOM 800 N N . LYS A 1 102 ? -21.474 0.589 20.265 1.00 76.81 102 LYS A N 1
ATOM 801 C CA . LYS A 1 102 ? -22.789 0.934 20.827 1.00 76.81 102 LYS A CA 1
ATOM 802 C C . LYS A 1 102 ? -23.908 -0.011 20.396 1.00 76.81 102 LYS A C 1
ATOM 804 O O . LYS A 1 102 ? -24.975 0.027 20.997 1.00 76.81 102 LYS A O 1
ATOM 809 N N . PHE A 1 103 ? -23.671 -0.877 19.412 1.00 71.56 103 PHE A N 1
ATOM 810 C CA . PHE A 1 103 ? -24.625 -1.921 19.049 1.00 71.56 103 PHE A CA 1
ATOM 811 C C . PHE A 1 103 ? -24.442 -3.138 19.961 1.00 71.56 103 PHE A C 1
ATOM 813 O O . PHE A 1 103 ? -23.479 -3.896 19.809 1.00 71.56 103 PHE A O 1
ATOM 820 N N . THR A 1 104 ? -25.380 -3.331 20.888 1.00 67.00 104 THR A N 1
ATOM 821 C CA . THR A 1 104 ? -25.493 -4.554 21.693 1.00 67.00 104 THR A CA 1
ATOM 822 C C . THR A 1 104 ? -25.920 -5.740 20.820 1.00 67.00 104 THR A C 1
ATOM 824 O O . THR A 1 104 ? -26.500 -5.562 19.747 1.00 67.00 104 THR A O 1
ATOM 827 N N . ASP A 1 105 ? -25.633 -6.968 21.258 1.00 69.44 105 ASP A N 1
ATOM 828 C CA . ASP A 1 105 ? -25.966 -8.178 20.488 1.00 69.44 105 ASP A CA 1
ATOM 829 C C . ASP A 1 105 ? -27.477 -8.353 20.280 1.00 69.44 105 ASP A C 1
ATOM 831 O O . ASP A 1 105 ? -27.903 -8.886 19.258 1.00 69.44 105 ASP A O 1
ATOM 835 N N . GLU A 1 106 ? -28.292 -7.844 21.201 1.00 63.38 106 GLU A N 1
ATOM 836 C CA . GLU A 1 106 ? -29.754 -7.809 21.086 1.00 63.38 106 GLU A CA 1
ATOM 837 C C . GLU A 1 106 ? -30.203 -6.893 19.936 1.00 63.38 106 GLU A C 1
ATOM 839 O O . GLU A 1 106 ? -30.948 -7.325 19.058 1.00 63.38 106 GLU A O 1
ATOM 844 N N . MET A 1 107 ? -29.640 -5.683 19.836 1.00 67.88 107 MET A N 1
ATOM 845 C CA . MET A 1 107 ? -29.929 -4.749 18.736 1.00 67.88 107 MET A CA 1
ATOM 846 C C . MET A 1 107 ? -29.452 -5.264 17.371 1.00 67.88 107 MET A C 1
ATOM 848 O O . MET A 1 107 ? -30.006 -4.900 16.333 1.00 67.88 107 MET A O 1
ATOM 852 N N . LYS A 1 108 ? -28.416 -6.110 17.347 1.00 66.12 108 LYS A N 1
ATOM 853 C CA . LYS A 1 108 ? -27.956 -6.778 16.121 1.00 66.12 108 LYS A CA 1
ATOM 854 C C . LYS A 1 108 ? -28.887 -7.924 15.724 1.00 66.12 108 LYS A C 1
ATOM 856 O O . LYS A 1 108 ? -29.153 -8.082 14.538 1.00 66.12 108 LYS A O 1
ATOM 861 N N . LYS A 1 109 ? -29.421 -8.686 16.685 1.00 65.06 109 LYS A N 1
ATOM 862 C CA . LYS A 1 109 ? -30.386 -9.771 16.424 1.00 65.06 109 LYS A CA 1
ATOM 863 C C . LYS A 1 109 ? -31.730 -9.256 15.907 1.00 65.06 109 LYS A C 1
ATOM 865 O O . LYS A 1 109 ? -32.292 -9.870 15.007 1.00 65.06 109 LYS A O 1
ATOM 870 N N . GLU A 1 110 ? -32.216 -8.133 16.431 1.00 63.56 110 GLU A N 1
ATOM 871 C CA . GLU A 1 110 ? -33.487 -7.525 16.000 1.00 63.56 110 GLU A CA 1
ATOM 872 C C . GLU A 1 110 ? -33.363 -6.692 14.712 1.00 63.56 110 GLU A C 1
ATOM 874 O O . GLU A 1 110 ? -34.358 -6.344 14.077 1.00 63.56 110 GLU A O 1
ATOM 879 N N . SER A 1 111 ? -32.138 -6.382 14.280 1.00 67.19 111 SER A N 1
ATOM 880 C CA . SER A 1 111 ? -31.901 -5.636 13.048 1.00 67.19 111 SER A CA 1
ATOM 881 C C . SER A 1 111 ? -32.076 -6.525 11.814 1.00 67.19 111 SER A C 1
ATOM 883 O O . SER A 1 111 ? -31.327 -7.480 11.580 1.00 67.19 111 SER A O 1
ATOM 885 N N . LEU A 1 112 ? -33.033 -6.153 10.957 1.00 68.56 112 LEU A N 1
ATOM 886 C CA . LEU A 1 112 ? -33.248 -6.780 9.647 1.00 68.56 112 LEU A CA 1
ATOM 887 C C . LEU A 1 112 ? -31.974 -6.733 8.780 1.00 68.56 112 LEU A C 1
ATOM 889 O O . LEU A 1 112 ? -31.663 -7.675 8.057 1.00 68.56 112 LEU A O 1
ATOM 893 N N . TYR A 1 113 ? -31.202 -5.646 8.881 1.00 71.00 113 TYR A N 1
ATOM 894 C CA . TYR A 1 113 ? -29.938 -5.488 8.162 1.00 71.00 113 TYR A CA 1
ATOM 895 C C . TYR A 1 113 ? -28.866 -6.464 8.672 1.00 71.00 113 TYR A C 1
ATOM 897 O O . TYR A 1 113 ? -28.246 -7.172 7.878 1.00 71.00 113 TYR A O 1
ATOM 905 N N . TRP A 1 114 ? -28.669 -6.548 9.991 1.00 69.06 114 TRP A N 1
ATOM 906 C CA . TRP A 1 114 ? -27.625 -7.399 10.575 1.00 69.06 114 TRP A CA 1
ATOM 907 C C . TRP A 1 114 ? -27.922 -8.892 10.384 1.00 69.06 114 TRP A C 1
ATOM 909 O O . TRP A 1 114 ? -27.030 -9.646 9.999 1.00 69.06 114 TRP A O 1
ATOM 919 N N . SER A 1 115 ? -29.176 -9.309 10.575 1.00 67.25 115 SER A N 1
ATOM 920 C CA . SER A 1 115 ? -29.616 -10.693 10.338 1.00 67.25 115 SER A CA 1
ATOM 921 C C . SER A 1 115 ? -29.473 -11.132 8.876 1.00 67.25 115 SER A C 1
ATOM 923 O O . SER A 1 115 ? -29.173 -12.296 8.623 1.00 67.25 115 SER A O 1
ATOM 925 N N . THR A 1 116 ? -29.631 -10.212 7.919 1.00 73.00 116 THR A N 1
ATOM 926 C CA . THR A 1 116 ? -29.524 -10.513 6.482 1.00 73.00 116 THR A CA 1
ATOM 927 C C . THR A 1 116 ? -28.080 -10.678 6.014 1.00 73.00 116 THR A C 1
ATOM 929 O O . THR A 1 116 ? -27.804 -11.548 5.194 1.00 73.00 116 THR A O 1
ATOM 932 N N . PHE A 1 117 ? -27.153 -9.850 6.503 1.00 71.31 117 PHE A N 1
ATOM 933 C CA . PHE A 1 117 ? -25.792 -9.815 5.953 1.00 71.31 117 PHE A CA 1
ATOM 934 C C . PHE A 1 117 ? -24.739 -10.479 6.830 1.00 71.31 117 PHE A C 1
ATOM 936 O O . PHE A 1 117 ? -23.662 -10.804 6.327 1.00 71.31 117 PHE A O 1
ATOM 943 N N . HIS A 1 118 ? -24.985 -10.615 8.129 1.00 71.69 118 HIS A N 1
ATOM 944 C CA . HIS A 1 118 ? -23.964 -11.031 9.089 1.00 71.69 118 HIS A CA 1
ATOM 945 C C . HIS A 1 118 ? -24.500 -12.023 10.154 1.00 71.69 118 HIS A C 1
ATOM 947 O O . HIS A 1 118 ? -23.760 -12.402 11.061 1.00 71.69 118 HIS A O 1
ATOM 953 N N . GLY A 1 119 ? -25.765 -12.451 10.053 1.00 63.38 119 GLY A N 1
ATOM 954 C CA . GLY A 1 119 ? -26.355 -13.577 10.794 1.00 63.38 119 GLY A CA 1
ATOM 955 C C . GLY A 1 119 ? -26.792 -14.707 9.848 1.00 63.38 119 GLY A C 1
ATOM 956 O O . GLY A 1 119 ? -26.549 -14.632 8.648 1.00 63.38 119 GLY A O 1
ATOM 957 N N . ASP A 1 120 ? -27.478 -15.734 10.363 1.00 63.34 120 ASP A N 1
ATOM 958 C CA . ASP A 1 120 ? -27.909 -16.928 9.597 1.00 63.34 120 ASP A CA 1
ATOM 959 C C . ASP A 1 120 ? -29.065 -16.683 8.591 1.00 63.34 120 ASP A C 1
ATOM 961 O O . ASP A 1 120 ? -29.716 -17.629 8.138 1.00 63.34 120 ASP A O 1
ATOM 965 N N . GLY A 1 121 ? -29.344 -15.427 8.231 1.00 57.56 121 GLY A N 1
ATOM 966 C CA . GLY A 1 121 ? -30.497 -15.033 7.424 1.00 57.56 121 GLY A CA 1
ATOM 967 C C . GLY A 1 121 ? -31.787 -14.985 8.248 1.00 57.56 121 GLY A C 1
ATOM 968 O O . GLY A 1 121 ? -32.061 -15.855 9.077 1.00 57.56 121 GLY A O 1
ATOM 969 N N . ALA A 1 122 ? -32.604 -13.951 8.033 1.00 53.97 122 ALA A N 1
ATOM 970 C CA . ALA A 1 122 ? -33.907 -13.823 8.678 1.00 53.97 122 ALA A CA 1
ATOM 971 C C . ALA A 1 122 ? -34.797 -15.021 8.299 1.00 53.97 122 ALA A C 1
ATOM 973 O O . ALA A 1 122 ? -35.328 -15.08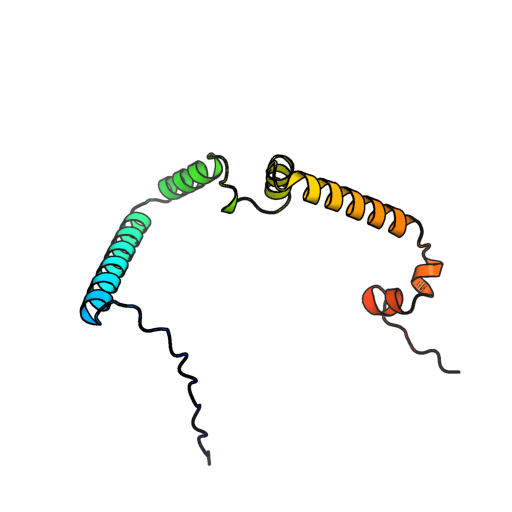8 7.191 1.00 53.97 122 ALA A O 1
ATOM 974 N N . LYS A 1 123 ? -34.960 -15.987 9.211 1.00 57.59 123 LYS A N 1
ATOM 975 C CA . LYS A 1 123 ? -35.979 -17.030 9.065 1.00 57.59 123 LYS A CA 1
ATOM 976 C C . LYS A 1 123 ? -37.339 -16.364 9.287 1.00 57.59 123 LYS A C 1
ATOM 978 O O . LYS A 1 123 ? -37.552 -15.829 10.376 1.00 57.59 123 LYS A O 1
ATOM 983 N N . PRO A 1 124 ? -38.241 -16.352 8.292 1.00 52.66 124 PRO A N 1
ATOM 984 C CA . PRO A 1 124 ? -39.545 -15.731 8.452 1.00 52.66 124 PRO A CA 1
ATOM 985 C C . PRO A 1 124 ? -40.331 -16.497 9.520 1.00 52.66 124 PRO A C 1
ATOM 987 O O . PRO A 1 124 ? -40.649 -17.674 9.354 1.00 52.66 124 PRO A O 1
ATOM 990 N N . GLY A 1 125 ? -40.605 -15.830 10.641 1.00 47.16 125 GLY A N 1
ATOM 991 C CA . GLY A 1 125 ? -41.556 -16.305 11.634 1.00 47.16 125 GLY A CA 1
ATOM 992 C C . GLY A 1 125 ? -42.962 -16.194 11.057 1.00 47.16 125 GLY A C 1
ATOM 993 O O . GLY A 1 125 ? -43.430 -15.094 10.776 1.00 47.16 125 GLY A O 1
ATOM 994 N N . HIS A 1 126 ? -43.600 -17.342 10.842 1.00 40.75 126 HIS A N 1
ATOM 995 C CA . HIS A 1 126 ? -45.023 -17.438 10.544 1.00 40.75 126 HIS A CA 1
ATOM 996 C C . HIS A 1 126 ? -45.832 -16.882 11.726 1.00 40.75 126 HIS A C 1
ATOM 998 O O . HIS A 1 126 ? -45.681 -17.364 12.850 1.00 40.75 126 HIS A O 1
ATOM 1004 N N . HIS A 1 127 ? -46.664 -15.876 11.448 1.00 37.88 127 HIS A N 1
ATOM 1005 C CA . HIS A 1 127 ? -47.870 -15.590 12.226 1.00 37.88 127 HIS A CA 1
ATOM 1006 C C . HIS A 1 127 ? -48.935 -16.655 11.949 1.00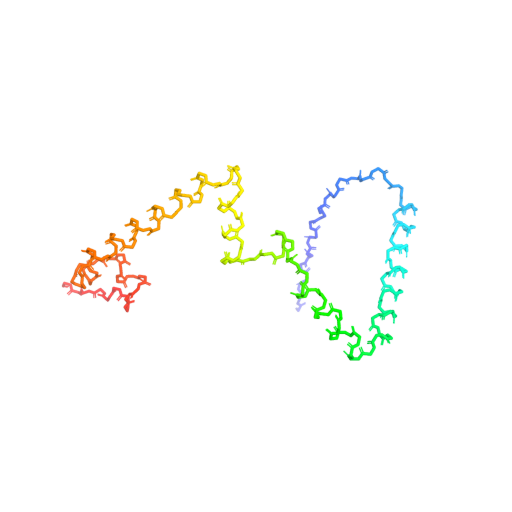 37.88 127 HIS A C 1
ATOM 1008 O O . HIS A 1 127 ? -48.964 -17.165 10.801 1.00 37.88 127 HIS A O 1
#

Foldseek 3Di:
DDDDDDDDDPPPPDPPDPADPVRVVVVVVVVVVVVVVVVVVVVPQPPVSVVVVVVVCVPDDDDLVRDDDPVNLVVQCPDPVRVVVSVVVVVVVVVVVVVVVPQDPVNLVPDQVNCCPPNPHDDDDDD

Sequence (127 aa):
SQGKTPHTQHQIKFLSTMVSAKEVA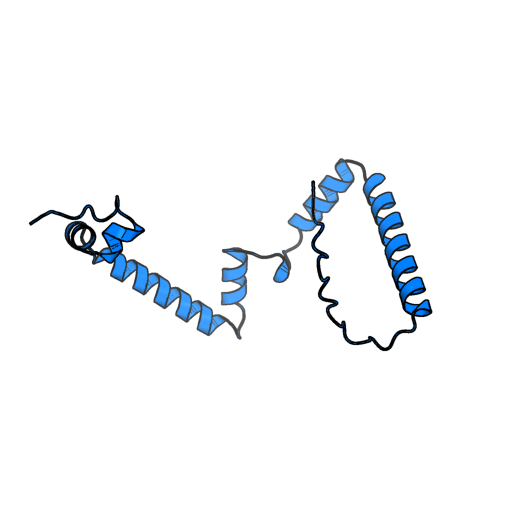EINTYFQNRMAESKKIWATRGKDARIAAAAKRAAEPASWRQMSGMPLMIHEIKHVGNRPFMVGFAFCFLGSLWVQTKFTDEMKKESLYWSTFHGDGAKPGHH

Radius of gyration: 28.43 Å; chains: 1; bounding box: 70×48×64 Å

pLDDT: mean 73.04, std 15.12, range [37.88, 95.31]

Organism: NCBI:txid1034831